Protein AF-A0AAV8CCQ5-F1 (afdb_monomer)

Mean predicted aligned error: 16.46 Å

Organism: NCBI:txid906938

Radius of gyration: 34.07 Å; Cα contacts (8 Å, |Δi|>4): 1; chains: 1; bounding box: 66×30×103 Å

Solvent-accessible surface area (backbone atoms only — not comparable to full-atom values): 4614 Å² total; per-residue (Å²): 140,87,88,84,88,61,78,63,60,57,58,68,70,68,63,74,85,64,75,77,78,79,82,77,83,77,77,89,44,70,70,56,51,53,51,52,52,53,53,52,53,51,50,52,52,52,52,50,51,55,52,48,52,60,52,49,54,55,51,55,54,57,71,72,67,66,81,87,78,130

pLDDT: mean 74.92, std 19.46, range [37.75, 98.38]

Secondary 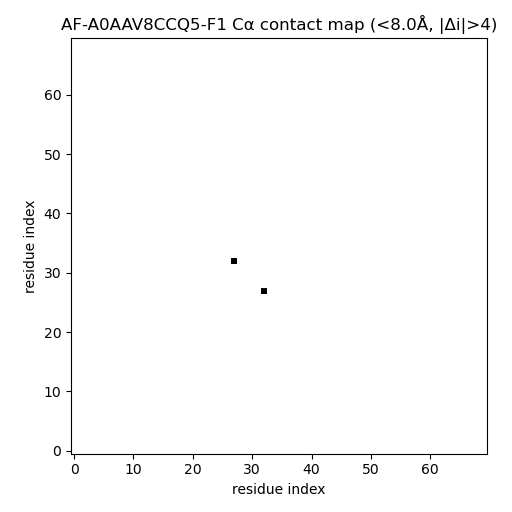structure (DSSP, 8-state):
---SSSTTHHHHHT---S-SS--------HHHHHHHHHHHHHHHHHHHHHHHHHHHHHHHHHHT-S----

Structure (mmCIF, N/CA/C/O backbone):
data_AF-A0AAV8CCQ5-F1
#
_entry.id   AF-A0AAV8CCQ5-F1
#
loop_
_atom_site.group_PDB
_atom_site.id
_atom_site.type_symbol
_atom_site.label_atom_id
_atom_site.label_alt_id
_atom_site.label_comp_id
_atom_site.label_asym_id
_atom_site.label_entity_id
_atom_site.label_seq_id
_atom_site.pdbx_PDB_ins_code
_atom_site.Cartn_x
_atom_site.Cartn_y
_atom_site.Cartn_z
_atom_site.occupancy
_atom_site.B_iso_or_equiv
_atom_site.auth_seq_id
_atom_site.auth_comp_id
_atom_site.auth_asym_id
_atom_site.auth_atom_id
_atom_site.pdbx_PDB_model_num
ATOM 1 N N . MET A 1 1 ? -32.999 -22.306 58.515 1.00 44.41 1 MET A N 1
ATOM 2 C CA . MET A 1 1 ? -32.703 -23.421 57.590 1.00 44.41 1 MET A CA 1
ATOM 3 C C . MET A 1 1 ? -33.616 -23.260 56.372 1.00 44.41 1 MET A C 1
ATOM 5 O O . MET A 1 1 ? -34.769 -23.626 56.465 1.00 44.41 1 MET A O 1
ATOM 9 N N . GLY A 1 2 ? -33.311 -22.552 55.283 1.00 56.59 2 GLY A N 1
ATOM 10 C CA . GLY A 1 2 ? -32.045 -22.382 54.570 1.00 56.59 2 GLY A CA 1
ATOM 11 C C . GLY A 1 2 ? -32.021 -23.324 53.359 1.00 56.59 2 GLY A C 1
ATOM 12 O O . GLY A 1 2 ? -31.404 -24.370 53.475 1.00 56.59 2 GLY A O 1
ATOM 13 N N . ALA A 1 3 ? -32.724 -23.016 52.252 1.00 58.19 3 ALA A N 1
ATOM 14 C CA . ALA A 1 3 ? -32.685 -23.882 51.056 1.00 58.19 3 ALA A CA 1
ATOM 15 C C . ALA A 1 3 ? -33.103 -23.280 49.691 1.00 58.19 3 ALA A C 1
ATOM 17 O O . ALA A 1 3 ? -33.179 -24.044 48.741 1.00 58.19 3 ALA A O 1
ATOM 18 N N . PHE A 1 4 ? -33.369 -21.974 49.517 1.00 51.72 4 PHE A N 1
ATOM 19 C CA . PHE A 1 4 ? -33.815 -21.477 48.190 1.00 51.72 4 PHE A CA 1
ATOM 20 C C . PHE A 1 4 ? -33.306 -20.083 47.781 1.00 51.72 4 PHE A C 1
ATOM 22 O O . PHE A 1 4 ? -34.002 -19.327 47.116 1.00 51.72 4 PHE A O 1
ATOM 29 N N . TRP A 1 5 ? -32.068 -19.733 48.148 1.00 56.94 5 TRP A N 1
ATOM 30 C CA . TRP A 1 5 ? -31.405 -18.490 47.696 1.00 56.94 5 TRP A CA 1
ATOM 31 C C . TRP A 1 5 ? -30.191 -18.728 46.772 1.00 56.94 5 TRP A C 1
ATOM 33 O O . TRP A 1 5 ? -29.452 -17.799 46.470 1.00 56.94 5 TRP A O 1
ATOM 43 N N . GLY A 1 6 ? -29.969 -19.965 46.305 1.00 54.72 6 GLY A N 1
ATOM 44 C CA . GLY A 1 6 ? -28.742 -20.341 45.582 1.00 54.72 6 GLY A CA 1
ATOM 45 C C . GLY A 1 6 ? -28.886 -20.697 44.098 1.00 54.72 6 GLY A C 1
ATOM 46 O O . GLY A 1 6 ? -27.878 -20.785 43.404 1.00 54.72 6 GLY A O 1
ATOM 47 N N . THR A 1 7 ? -30.093 -20.902 43.562 1.00 54.66 7 THR A N 1
ATOM 48 C CA . THR A 1 7 ? -30.245 -21.504 42.219 1.00 54.66 7 THR A CA 1
ATOM 49 C C . THR A 1 7 ? -30.066 -20.528 41.055 1.00 54.66 7 THR A C 1
ATOM 51 O O . THR A 1 7 ? -29.802 -20.971 39.942 1.00 54.66 7 THR A O 1
ATOM 54 N N . ARG A 1 8 ? -30.093 -19.208 41.291 1.00 54.50 8 ARG A N 1
ATOM 55 C CA . ARG A 1 8 ? -29.767 -18.205 40.254 1.00 54.50 8 ARG A CA 1
ATOM 56 C C . ARG A 1 8 ? -28.280 -17.880 40.133 1.00 54.50 8 ARG A C 1
ATOM 58 O O . ARG A 1 8 ? -27.867 -17.304 39.131 1.00 54.50 8 ARG A O 1
ATOM 65 N N . VAL A 1 9 ? -27.453 -18.283 41.102 1.00 54.22 9 VAL A N 1
ATOM 66 C CA . VAL A 1 9 ? -25.997 -18.094 40.998 1.00 54.22 9 VAL A CA 1
ATOM 67 C C . VAL A 1 9 ? -25.441 -18.943 39.851 1.00 54.22 9 VAL A C 1
ATOM 69 O O . VAL A 1 9 ? -24.578 -18.478 39.118 1.00 54.22 9 VAL A O 1
ATOM 72 N N . MET A 1 10 ? -26.001 -20.132 39.595 1.00 52.16 10 MET A N 1
ATOM 73 C CA . MET A 1 10 ? -25.587 -20.956 38.452 1.00 52.16 10 MET A CA 1
ATOM 74 C C . MET A 1 10 ? -26.081 -20.444 37.088 1.00 52.16 10 MET A C 1
ATOM 76 O O . MET A 1 10 ? -25.411 -20.693 36.089 1.00 52.16 10 MET A O 1
ATOM 80 N N . GLU A 1 11 ? -27.186 -19.690 37.024 1.00 53.47 11 GLU A N 1
ATOM 81 C CA . GLU A 1 11 ? -27.619 -19.002 35.791 1.00 53.47 11 GLU A CA 1
ATOM 82 C C . GLU A 1 11 ? -26.658 -17.865 35.416 1.00 53.47 11 GLU A C 1
ATOM 84 O O . GLU A 1 11 ? -26.324 -17.696 34.245 1.00 53.47 11 GLU A O 1
ATOM 89 N N . ILE A 1 12 ? -26.143 -17.144 36.419 1.00 51.50 12 ILE A N 1
ATOM 90 C CA . ILE A 1 12 ? -25.108 -16.112 36.246 1.00 51.50 12 ILE A CA 1
ATOM 91 C C . ILE A 1 12 ? -23.751 -16.743 35.891 1.00 51.50 12 ILE A C 1
ATOM 93 O O . ILE A 1 12 ? -22.991 -16.180 35.107 1.00 51.50 12 ILE A O 1
ATOM 97 N N . VAL A 1 13 ? -23.449 -17.936 36.412 1.00 54.91 13 VAL A N 1
ATOM 98 C CA . VAL A 1 13 ? -22.195 -18.656 36.117 1.00 54.91 13 VAL A CA 1
ATOM 99 C C . VAL A 1 13 ? -22.226 -19.353 34.743 1.00 54.91 13 VAL A C 1
ATOM 101 O O . VAL A 1 13 ? -21.171 -19.685 34.201 1.00 54.91 13 VAL A O 1
ATOM 104 N N . LYS A 1 14 ? -23.402 -19.533 34.121 1.00 59.91 14 LYS A N 1
ATOM 105 C CA . LYS A 1 14 ? -23.568 -20.237 32.835 1.00 59.91 14 LYS A CA 1
ATOM 106 C C . LYS A 1 14 ? -24.142 -19.368 31.709 1.00 59.91 14 LYS A C 1
ATOM 108 O O . LYS A 1 14 ? -24.937 -19.847 30.907 1.00 59.91 14 LYS A O 1
ATOM 113 N N . LYS A 1 15 ? -23.656 -18.135 31.577 1.00 56.78 15 LYS A N 1
ATOM 114 C CA . LYS A 1 15 ? -23.581 -17.433 30.284 1.00 56.78 15 LYS A CA 1
ATOM 115 C C . LYS A 1 15 ? -22.288 -16.645 30.201 1.00 56.78 15 LYS A C 1
ATOM 117 O O . LYS A 1 15 ? -22.265 -15.421 30.264 1.00 56.78 15 LYS A O 1
ATOM 122 N N . ASN A 1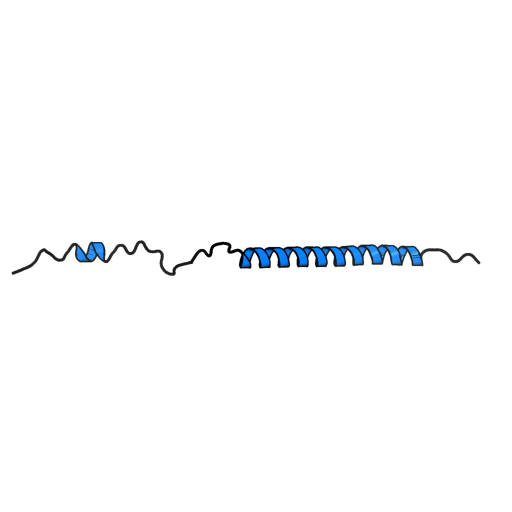 16 ? -21.184 -17.367 30.042 1.00 60.00 16 ASN A N 1
ATOM 123 C CA . ASN A 1 16 ? -20.037 -16.751 29.405 1.00 60.00 16 ASN A CA 1
ATOM 1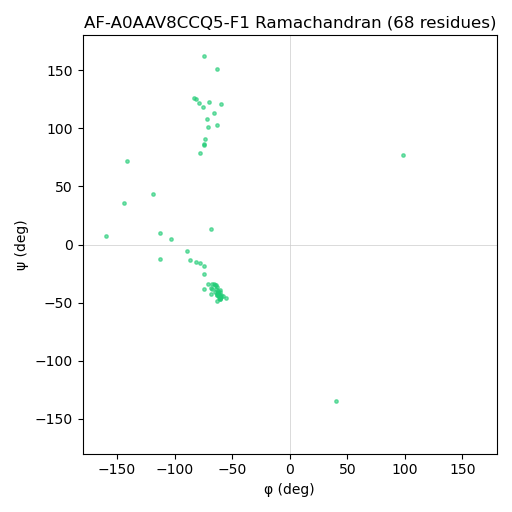24 C C . ASN A 1 16 ? -20.323 -16.738 27.897 1.00 60.00 16 ASN A C 1
ATOM 126 O O . ASN A 1 16 ? -19.807 -17.569 27.160 1.00 60.00 16 ASN A O 1
ATOM 130 N N . ASP A 1 17 ? -21.151 -15.794 27.444 1.00 58.81 17 ASP A N 1
ATOM 131 C CA . ASP A 1 17 ? -21.326 -15.486 26.015 1.00 58.81 17 ASP A CA 1
ATOM 132 C C . ASP A 1 17 ? -20.050 -14.833 25.420 1.00 58.81 17 ASP A C 1
ATOM 134 O O . ASP A 1 17 ? -20.057 -14.277 24.323 1.00 58.81 17 ASP A O 1
ATOM 138 N N . SER A 1 18 ? -18.921 -14.895 26.141 1.00 62.19 18 SER A N 1
ATOM 139 C CA . SER A 1 18 ? -17.611 -14.470 25.665 1.00 62.19 18 SER A CA 1
ATOM 140 C C . SER A 1 18 ? -17.012 -15.547 24.753 1.00 62.19 18 SER A C 1
ATOM 142 O O . SER A 1 18 ? -16.802 -16.682 25.193 1.00 62.19 18 SER A O 1
ATOM 144 N N . PRO A 1 19 ? -16.678 -15.222 23.495 1.00 64.44 19 PRO A N 1
ATOM 145 C CA . PRO A 1 19 ? -16.159 -16.186 22.535 1.00 64.44 19 PRO A CA 1
ATOM 146 C C . PRO A 1 19 ? -14.701 -16.538 22.862 1.00 64.44 19 PRO A C 1
ATOM 148 O O . PRO A 1 19 ? -13.795 -15.926 22.315 1.00 64.44 19 PRO A O 1
ATOM 151 N N . GLY A 1 20 ? -14.455 -17.509 23.746 1.00 75.50 20 GLY A N 1
ATOM 152 C CA . GLY A 1 20 ? -13.140 -18.142 23.942 1.00 75.50 20 GLY A CA 1
ATOM 153 C C . GLY A 1 20 ? -11.916 -17.200 23.900 1.00 75.50 20 GLY A C 1
ATOM 154 O O . GLY A 1 20 ? -11.895 -16.144 24.529 1.00 75.50 20 GLY A O 1
ATOM 155 N N . LEU A 1 21 ? -10.867 -17.611 23.175 1.00 74.75 21 LEU A N 1
ATOM 156 C CA . LEU A 1 21 ? -9.633 -16.842 22.974 1.00 74.75 21 LEU A CA 1
ATOM 157 C C . LEU A 1 21 ? -9.936 -15.496 22.286 1.00 74.75 21 LEU A C 1
ATOM 159 O O . LEU A 1 21 ? -10.452 -15.457 21.169 1.00 74.75 21 LEU A O 1
ATOM 163 N N . LEU A 1 22 ? -9.581 -14.383 22.934 1.00 78.31 22 LEU A N 1
ATOM 164 C CA . LEU A 1 22 ? -9.861 -13.041 22.425 1.00 78.31 22 LEU A CA 1
ATOM 165 C C . LEU A 1 22 ? -8.989 -12.712 21.198 1.00 78.31 22 LEU A C 1
ATOM 167 O O . LEU A 1 22 ? -7.838 -12.288 21.322 1.00 78.31 22 LEU A O 1
ATOM 171 N N . TRP A 1 23 ? -9.562 -12.814 19.999 1.00 85.62 23 TRP A N 1
ATOM 172 C CA . TRP A 1 23 ? -8.937 -12.331 18.764 1.00 85.62 23 TRP A CA 1
ATOM 173 C C . TRP A 1 23 ? -8.996 -10.805 18.698 1.00 85.62 23 TRP A C 1
ATOM 175 O O . TRP A 1 23 ? -9.921 -10.201 18.147 1.00 85.62 23 TRP A O 1
ATOM 185 N N . LYS A 1 24 ? -7.998 -10.150 19.294 1.00 85.12 24 LYS A N 1
ATOM 186 C CA . LYS A 1 24 ? -7.956 -8.689 19.370 1.00 85.12 24 LYS A CA 1
ATOM 187 C C . LYS A 1 24 ? -7.799 -8.075 17.977 1.00 85.12 24 LYS A C 1
ATOM 189 O O . LYS A 1 24 ? -6.750 -8.172 17.343 1.00 85.12 24 LYS A O 1
ATOM 194 N N . ARG A 1 25 ? -8.831 -7.363 17.521 1.00 89.06 25 ARG A N 1
ATOM 195 C CA . ARG A 1 25 ? -8.769 -6.539 16.308 1.00 89.06 25 ARG A CA 1
ATOM 196 C C . ARG A 1 25 ? -7.905 -5.306 16.570 1.00 89.06 25 ARG A C 1
ATOM 198 O O . ARG A 1 25 ? -8.295 -4.400 17.302 1.00 89.06 25 ARG A O 1
ATOM 205 N N . ILE A 1 26 ? -6.707 -5.276 15.990 1.00 91.12 26 ILE A N 1
ATOM 206 C CA . ILE A 1 26 ? -5.775 -4.152 16.145 1.00 91.12 26 ILE A CA 1
ATOM 207 C C . ILE A 1 26 ? -6.152 -3.051 15.152 1.00 91.12 26 ILE A C 1
ATOM 209 O O . ILE A 1 26 ? -6.219 -3.287 13.946 1.00 91.12 26 ILE A O 1
ATOM 213 N N . LYS A 1 27 ? -6.353 -1.828 15.652 1.00 93.75 27 LYS A N 1
ATOM 214 C CA . LYS A 1 27 ? -6.616 -0.658 14.807 1.00 93.75 27 LYS A CA 1
ATOM 215 C C . LYS A 1 27 ? -5.429 -0.335 13.896 1.00 93.75 27 LYS A C 1
ATOM 217 O O . LYS A 1 27 ? -4.266 -0.540 14.250 1.00 93.75 27 LYS A O 1
ATOM 222 N N . LEU A 1 28 ? -5.717 0.248 12.738 1.00 94.94 28 LEU A N 1
ATOM 223 C CA . LEU A 1 28 ? -4.691 0.736 11.824 1.00 94.94 28 LEU A CA 1
ATOM 224 C C . LEU A 1 28 ? -4.058 2.027 12.372 1.00 94.94 28 LEU A C 1
ATOM 226 O O . LEU A 1 28 ? -4.535 3.132 12.116 1.00 94.94 28 LEU A O 1
ATOM 230 N N . THR A 1 29 ? -2.981 1.880 13.144 1.00 96.50 29 THR A N 1
ATOM 231 C CA . THR A 1 29 ? -2.218 3.005 13.705 1.00 96.50 29 THR A CA 1
ATOM 232 C C . THR A 1 29 ? -1.362 3.704 12.648 1.00 96.50 29 THR A C 1
ATOM 234 O O . THR A 1 29 ? -1.066 3.149 11.587 1.00 96.50 29 THR A O 1
ATOM 237 N N . THR A 1 30 ? -0.924 4.926 12.947 1.00 98.06 30 THR A N 1
ATOM 238 C CA . THR A 1 30 ? -0.063 5.747 12.078 1.00 98.06 30 THR A CA 1
ATOM 239 C C . THR A 1 30 ? 1.230 5.029 11.683 1.00 98.06 30 THR A C 1
ATOM 241 O O . THR A 1 30 ? 1.548 4.952 10.498 1.00 98.06 30 THR A O 1
ATOM 244 N N . THR A 1 31 ? 1.924 4.396 12.631 1.00 97.06 31 THR A N 1
ATOM 245 C CA . THR A 1 31 ? 3.143 3.613 12.358 1.00 97.06 31 THR A CA 1
ATOM 246 C C . THR A 1 31 ? 2.881 2.450 11.398 1.00 97.06 31 THR A C 1
ATOM 248 O O . THR A 1 31 ? 3.673 2.191 10.489 1.00 97.06 31 THR A O 1
ATOM 251 N N . ARG A 1 32 ? 1.735 1.770 11.541 1.00 98.00 32 ARG A N 1
ATOM 252 C CA . ARG A 1 32 ? 1.340 0.673 10.647 1.00 98.00 32 ARG A CA 1
ATOM 253 C C . ARG A 1 32 ? 1.034 1.188 9.235 1.00 98.00 32 ARG A C 1
ATOM 255 O O . ARG A 1 32 ? 1.457 0.558 8.267 1.00 98.00 32 ARG A O 1
ATOM 262 N N . LYS A 1 33 ? 0.396 2.360 9.108 1.00 98.19 33 LYS A N 1
ATOM 263 C CA . LYS A 1 33 ? 0.196 3.042 7.812 1.00 98.19 33 LYS A CA 1
ATOM 264 C C . LYS A 1 33 ? 1.527 3.401 7.146 1.00 98.19 33 LYS A C 1
ATOM 266 O O . LYS A 1 33 ? 1.698 3.149 5.956 1.00 98.19 33 LYS A O 1
ATOM 271 N N . ALA A 1 34 ? 2.490 3.923 7.906 1.00 98.00 34 ALA A N 1
ATOM 272 C CA . ALA A 1 34 ? 3.814 4.251 7.379 1.00 98.00 34 ALA A CA 1
ATOM 273 C C . ALA A 1 34 ? 4.554 3.003 6.863 1.00 98.00 34 ALA A C 1
ATOM 275 O O . ALA A 1 34 ? 5.174 3.048 5.800 1.00 98.00 34 ALA A O 1
ATOM 276 N N . ASN A 1 35 ? 4.449 1.867 7.562 1.00 97.94 35 ASN A N 1
ATOM 277 C CA . ASN A 1 35 ? 5.022 0.609 7.079 1.00 97.94 35 ASN A CA 1
ATOM 278 C C . ASN A 1 35 ? 4.343 0.125 5.787 1.00 97.94 35 ASN A C 1
ATOM 280 O O . ASN A 1 35 ? 5.037 -0.294 4.863 1.00 97.94 35 ASN A O 1
ATOM 284 N N . ALA A 1 36 ? 3.015 0.245 5.689 1.00 98.19 36 ALA A N 1
ATOM 285 C CA . ALA A 1 36 ? 2.285 -0.078 4.463 1.00 98.19 36 ALA A CA 1
ATOM 286 C C . ALA A 1 36 ? 2.759 0.784 3.280 1.00 98.19 36 ALA A C 1
ATOM 288 O O . ALA A 1 36 ? 3.083 0.240 2.227 1.00 98.19 36 ALA A O 1
ATOM 289 N N . LYS A 1 37 ? 2.920 2.101 3.479 1.00 98.31 37 LYS A N 1
ATOM 290 C CA . LYS A 1 37 ? 3.467 3.008 2.456 1.00 98.31 37 LYS A CA 1
ATOM 291 C C . LYS A 1 37 ? 4.869 2.579 2.003 1.00 98.31 37 LYS A C 1
ATOM 293 O O . LYS A 1 37 ? 5.123 2.502 0.806 1.00 98.31 37 LYS A O 1
ATOM 298 N N . LYS A 1 38 ? 5.761 2.219 2.936 1.00 98.38 38 LYS A N 1
ATOM 299 C CA . LYS A 1 38 ? 7.105 1.704 2.603 1.00 98.38 38 LYS A CA 1
ATOM 300 C C . LYS A 1 38 ? 7.050 0.426 1.759 1.00 98.38 38 LYS A C 1
ATOM 302 O O . LYS A 1 38 ? 7.797 0.310 0.792 1.00 98.38 38 LYS A O 1
ATOM 307 N N . ARG A 1 39 ? 6.165 -0.521 2.098 1.00 97.94 39 ARG A N 1
ATOM 308 C CA . ARG A 1 39 ? 5.988 -1.763 1.321 1.00 97.94 39 ARG A CA 1
ATOM 309 C C . ARG A 1 39 ? 5.525 -1.470 -0.102 1.00 97.94 39 ARG A C 1
ATOM 311 O O . ARG A 1 39 ? 6.089 -2.040 -1.027 1.00 97.94 39 ARG A O 1
ATOM 318 N N . LEU A 1 40 ? 4.560 -0.564 -0.265 1.00 97.75 40 LEU A N 1
ATOM 319 C CA . LEU A 1 40 ? 4.068 -0.153 -1.581 1.00 97.75 40 LEU A CA 1
ATOM 320 C C . LEU A 1 40 ? 5.178 0.476 -2.432 1.00 97.75 40 LEU A C 1
ATOM 322 O O . LEU A 1 40 ? 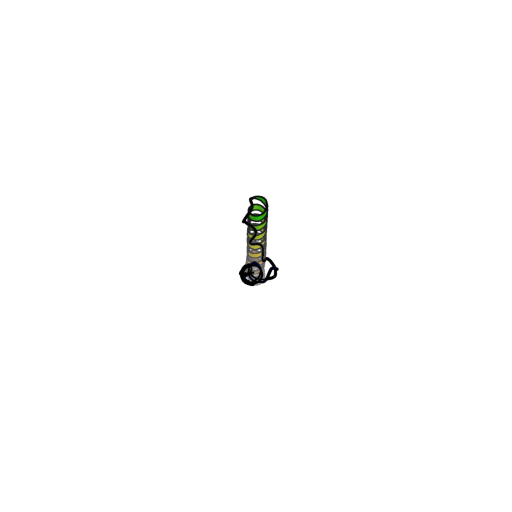5.370 0.064 -3.570 1.00 97.75 40 LEU A O 1
ATOM 326 N N . HIS A 1 41 ? 5.964 1.401 -1.873 1.00 97.69 41 HIS A N 1
ATOM 327 C CA . HIS A 1 41 ? 7.095 1.990 -2.600 1.00 97.69 41 HIS A CA 1
ATOM 328 C C . HIS A 1 41 ? 8.131 0.947 -3.023 1.00 97.69 41 HIS A C 1
ATOM 330 O O . HIS A 1 41 ? 8.621 1.007 -4.146 1.00 97.69 41 HIS A O 1
ATOM 336 N N . ARG A 1 42 ? 8.435 -0.028 -2.158 1.00 97.69 42 ARG A N 1
ATOM 337 C CA . ARG A 1 42 ? 9.372 -1.107 -2.492 1.00 97.69 42 ARG A CA 1
ATOM 338 C C . ARG A 1 42 ? 8.859 -1.966 -3.648 1.00 97.69 42 ARG A C 1
ATOM 340 O O . ARG A 1 42 ? 9.627 -2.296 -4.539 1.00 97.69 42 ARG A O 1
ATOM 347 N N . VAL A 1 43 ? 7.575 -2.324 -3.634 1.00 97.94 43 VAL A N 1
ATOM 348 C CA . VAL A 1 43 ? 6.959 -3.092 -4.728 1.00 97.94 43 VAL A CA 1
ATOM 349 C C . VAL A 1 43 ? 7.047 -2.310 -6.032 1.00 97.94 43 VAL A C 1
ATOM 351 O O . VAL A 1 43 ? 7.503 -2.855 -7.028 1.00 97.94 43 VAL A O 1
ATOM 354 N N . TRP A 1 44 ? 6.725 -1.018 -6.004 1.00 96.88 44 TRP A N 1
ATOM 355 C CA . TRP A 1 44 ? 6.802 -0.185 -7.199 1.00 96.88 44 TRP A CA 1
ATOM 356 C C . TRP A 1 44 ? 8.229 -0.065 -7.748 1.00 96.88 44 TRP A C 1
ATOM 358 O O . TRP A 1 44 ? 8.434 -0.187 -8.953 1.00 96.88 44 TRP A O 1
ATOM 368 N N . GLN A 1 45 ? 9.227 0.106 -6.878 1.00 97.38 45 GLN A N 1
ATOM 369 C CA . GLN A 1 45 ? 10.633 0.099 -7.290 1.00 97.38 45 GLN A CA 1
ATOM 370 C C . GLN A 1 45 ? 11.034 -1.242 -7.912 1.00 97.38 45 GLN A C 1
ATOM 372 O O . GLN A 1 45 ? 11.636 -1.256 -8.981 1.00 97.38 45 GLN A O 1
ATOM 377 N N . ASN A 1 46 ? 10.661 -2.361 -7.288 1.00 96.75 46 ASN A N 1
ATOM 378 C CA . ASN A 1 46 ? 10.954 -3.691 -7.819 1.00 96.75 46 ASN A CA 1
ATOM 379 C C . ASN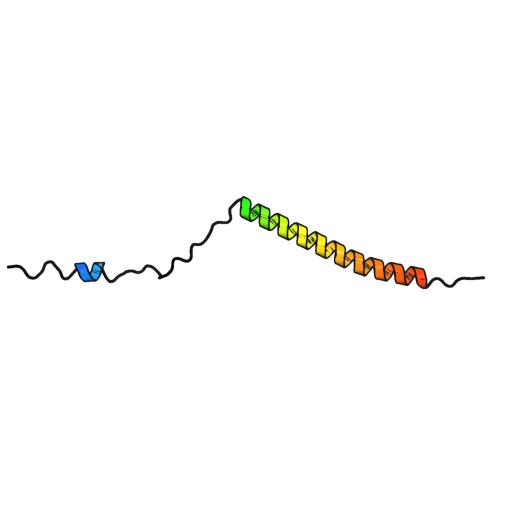 A 1 46 ? 10.314 -3.900 -9.197 1.00 96.75 46 ASN A C 1
ATOM 381 O O . ASN A 1 46 ? 10.976 -4.371 -10.118 1.00 96.75 46 ASN A O 1
ATOM 385 N N . GLU A 1 47 ? 9.047 -3.518 -9.356 1.00 95.38 47 GLU A N 1
ATOM 386 C CA . GLU A 1 47 ? 8.351 -3.596 -10.640 1.00 95.38 47 GLU A CA 1
ATOM 387 C C . GLU A 1 47 ? 9.014 -2.715 -11.701 1.00 95.38 47 GLU A C 1
ATOM 389 O O . GLU A 1 47 ? 9.186 -3.155 -12.836 1.00 95.38 47 GLU A O 1
ATOM 394 N N . ALA A 1 48 ? 9.423 -1.495 -11.344 1.00 94.00 48 ALA A N 1
ATOM 395 C CA . ALA A 1 48 ? 10.124 -0.598 -12.255 1.00 94.00 48 ALA A CA 1
ATOM 396 C C . ALA A 1 48 ? 11.465 -1.188 -12.714 1.00 94.00 48 ALA A C 1
ATOM 398 O O . ALA A 1 48 ? 11.768 -1.141 -13.904 1.00 94.00 48 ALA A O 1
ATOM 399 N N . VAL A 1 49 ? 12.233 -1.790 -11.800 1.00 94.06 49 VAL A N 1
ATOM 400 C CA . VAL A 1 49 ? 13.506 -2.450 -12.123 1.00 94.06 49 VAL A CA 1
ATOM 401 C C . VAL A 1 49 ? 13.284 -3.640 -13.055 1.00 94.06 49 VAL A C 1
ATOM 403 O O . VAL A 1 49 ? 13.933 -3.717 -14.092 1.00 94.06 49 VAL A O 1
ATOM 406 N N . ILE A 1 50 ? 12.334 -4.529 -12.748 1.00 93.69 50 ILE A N 1
ATOM 407 C CA . ILE A 1 50 ? 12.046 -5.704 -13.589 1.00 93.69 50 ILE A CA 1
ATOM 408 C C . ILE A 1 50 ? 11.607 -5.271 -14.995 1.00 93.69 50 ILE A C 1
ATOM 410 O O . ILE A 1 50 ? 12.103 -5.800 -15.992 1.00 93.69 50 ILE A O 1
ATOM 414 N N . ARG A 1 51 ? 10.727 -4.266 -15.093 1.00 91.00 51 ARG A N 1
ATOM 415 C CA . ARG A 1 51 ? 10.305 -3.701 -16.384 1.00 91.00 51 ARG A CA 1
ATOM 416 C C . ARG A 1 51 ? 11.485 -3.100 -17.147 1.00 91.00 51 ARG A C 1
ATOM 418 O O . ARG A 1 51 ? 11.625 -3.367 -18.338 1.00 91.00 51 ARG A O 1
ATOM 425 N N . ALA A 1 52 ? 12.347 -2.340 -16.475 1.00 90.19 52 ALA A N 1
ATOM 426 C CA . ALA A 1 52 ? 13.538 -1.761 -17.090 1.00 90.19 52 ALA A CA 1
ATOM 427 C C . ALA A 1 52 ? 14.504 -2.841 -17.604 1.00 90.19 52 ALA A C 1
ATOM 429 O O . ALA A 1 52 ? 14.997 -2.714 -18.721 1.00 90.19 52 ALA A O 1
ATOM 430 N N . CYS A 1 53 ? 14.720 -3.924 -16.851 1.00 90.62 53 CYS A N 1
ATOM 431 C CA . CYS A 1 53 ? 15.533 -5.056 -17.301 1.00 90.62 53 CYS A CA 1
ATOM 432 C C . CYS A 1 53 ? 14.955 -5.696 -18.571 1.00 90.62 53 CYS A C 1
ATOM 434 O O . CYS A 1 53 ? 15.682 -5.858 -19.547 1.00 90.62 53 CYS A O 1
ATOM 436 N N . SER A 1 54 ? 13.643 -5.953 -18.611 1.00 84.75 54 SER A N 1
ATOM 437 C CA . SER A 1 54 ? 12.999 -6.522 -19.806 1.00 84.75 54 SER A CA 1
ATOM 438 C C . SER A 1 54 ? 13.066 -5.602 -21.036 1.00 84.75 54 SER A C 1
ATOM 440 O O . SER A 1 54 ? 13.239 -6.068 -22.160 1.00 84.75 54 SER A O 1
ATOM 442 N N . ALA A 1 55 ? 12.982 -4.282 -20.840 1.00 78.44 55 ALA A N 1
ATOM 443 C CA . ALA A 1 55 ? 13.103 -3.309 -21.924 1.00 78.44 55 ALA A CA 1
ATOM 444 C C . ALA A 1 55 ? 14.558 -3.146 -22.404 1.00 78.44 55 ALA A C 1
ATOM 446 O O . ALA A 1 55 ? 14.806 -3.016 -23.603 1.00 78.44 55 ALA A O 1
ATOM 447 N N . GLY A 1 56 ? 15.526 -3.178 -21.485 1.00 72.81 56 GLY A N 1
ATOM 448 C CA . GLY A 1 56 ? 16.953 -3.071 -21.795 1.00 72.81 56 GLY A CA 1
ATOM 449 C C . GLY A 1 56 ? 17.494 -4.282 -22.559 1.00 72.81 56 GLY A C 1
ATOM 450 O O . GLY A 1 56 ? 18.333 -4.124 -23.445 1.00 72.81 56 GLY A O 1
ATOM 451 N N . GLU A 1 57 ? 16.979 -5.481 -22.284 1.00 62.38 57 GLU A N 1
ATOM 452 C CA . GLU A 1 57 ? 17.297 -6.687 -23.061 1.00 62.38 57 GLU A CA 1
ATOM 453 C C . GLU A 1 57 ? 16.820 -6.571 -24.517 1.00 62.38 57 GLU A C 1
ATOM 455 O O . GLU A 1 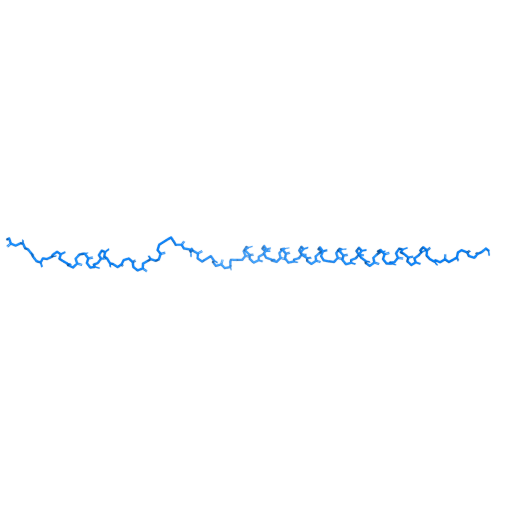57 ? 17.580 -6.879 -25.438 1.00 62.38 57 GLU A O 1
ATOM 460 N N . ALA A 1 58 ? 15.618 -6.030 -24.745 1.00 60.66 58 ALA A N 1
ATOM 461 C CA . ALA A 1 58 ? 15.111 -5.765 -26.093 1.00 60.66 58 ALA A CA 1
ATOM 462 C C . ALA A 1 58 ? 15.955 -4.712 -26.843 1.00 60.66 58 ALA A C 1
ATOM 464 O O . ALA A 1 58 ? 16.234 -4.863 -28.035 1.00 60.66 58 ALA A O 1
ATOM 465 N N . GLN A 1 59 ? 16.429 -3.673 -26.147 1.00 61.09 59 GLN A N 1
ATOM 466 C CA . GLN A 1 59 ? 17.313 -2.656 -26.730 1.00 61.09 59 GLN A CA 1
ATOM 467 C C . GLN A 1 59 ? 18.698 -3.221 -27.073 1.00 61.09 59 GLN A C 1
ATOM 469 O O . GLN A 1 59 ? 19.200 -2.977 -28.173 1.00 61.09 59 GLN A O 1
ATOM 474 N N . LYS A 1 60 ? 19.287 -4.040 -26.194 1.00 59.12 60 LYS A N 1
ATOM 475 C CA . LYS A 1 60 ? 20.580 -4.697 -26.443 1.00 59.12 60 LYS A CA 1
ATOM 476 C C . LYS A 1 60 ? 20.521 -5.665 -27.632 1.00 59.12 60 LYS A C 1
ATOM 478 O O . LYS A 1 60 ? 21.468 -5.716 -28.418 1.00 59.12 60 LYS A O 1
ATOM 483 N N . ALA A 1 61 ? 19.402 -6.373 -27.807 1.00 58.66 61 ALA A N 1
ATOM 484 C CA . ALA A 1 61 ? 19.164 -7.211 -28.984 1.00 58.66 61 ALA A CA 1
ATOM 485 C C . ALA A 1 61 ? 19.119 -6.379 -30.281 1.00 58.66 61 ALA A C 1
ATOM 487 O O . ALA A 1 61 ? 19.772 -6.740 -31.262 1.00 58.66 61 ALA A O 1
ATOM 488 N N . SER A 1 62 ? 18.443 -5.223 -30.268 1.00 58.00 62 SER A N 1
ATOM 489 C CA . SER A 1 62 ? 18.357 -4.335 -31.441 1.00 58.00 62 SER A CA 1
ATOM 490 C C . SER A 1 62 ? 19.704 -3.726 -31.862 1.00 58.00 62 SER A C 1
ATOM 492 O O . SER A 1 62 ? 19.973 -3.613 -33.056 1.00 58.00 62 SER A O 1
ATOM 494 N N . SER A 1 63 ? 20.599 -3.415 -30.914 1.00 58.84 63 SER A N 1
ATOM 495 C CA . SER A 1 63 ? 21.936 -2.879 -31.224 1.00 58.84 63 SER A CA 1
ATOM 496 C C . SER A 1 63 ? 22.917 -3.925 -31.765 1.00 58.84 63 SER A C 1
ATOM 498 O O . SER A 1 63 ? 23.920 -3.563 -32.368 1.00 58.84 63 SER A O 1
ATOM 5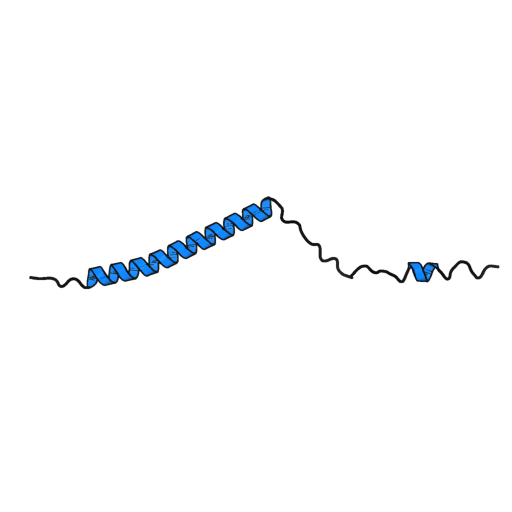00 N N . SER A 1 64 ? 22.640 -5.218 -31.562 1.00 57.59 64 SER A N 1
ATOM 501 C CA . SER A 1 64 ? 23.461 -6.319 -32.091 1.00 57.59 64 SER A CA 1
ATOM 502 C C . SER A 1 64 ? 23.043 -6.795 -33.489 1.00 57.59 64 SER A C 1
ATOM 504 O O . SER A 1 64 ? 23.727 -7.626 -34.076 1.00 57.59 64 SER A O 1
ATOM 506 N N . ALA A 1 65 ? 21.938 -6.264 -34.028 1.00 56.25 65 ALA A N 1
ATOM 507 C CA . ALA A 1 65 ? 21.377 -6.650 -35.324 1.00 56.25 65 ALA A CA 1
ATOM 508 C C . ALA A 1 65 ? 21.666 -5.646 -36.460 1.00 56.25 65 ALA A C 1
ATOM 510 O O . ALA A 1 65 ? 21.172 -5.826 -37.571 1.00 56.25 65 ALA A O 1
ATOM 511 N N . ALA A 1 66 ? 22.452 -4.590 -36.216 1.00 52.97 66 ALA A N 1
ATOM 512 C CA . ALA A 1 66 ? 22.872 -3.675 -37.276 1.00 52.97 66 ALA A CA 1
ATOM 513 C C 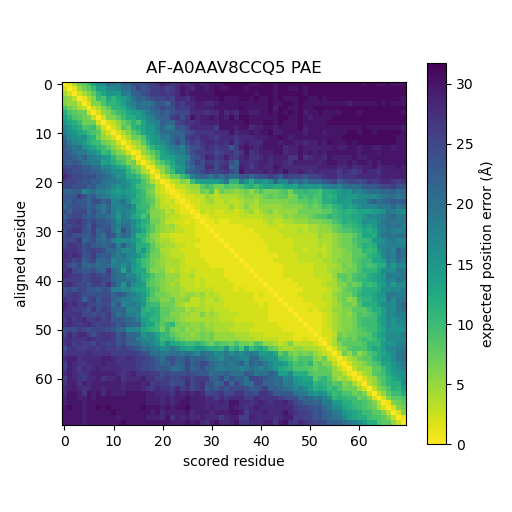. ALA A 1 66 ? 23.969 -4.343 -38.134 1.00 52.97 66 ALA A C 1
ATOM 515 O O . ALA A 1 66 ? 25.026 -4.681 -37.594 1.00 52.97 66 ALA A O 1
ATOM 516 N N . PRO A 1 67 ? 23.754 -4.569 -39.446 1.00 51.31 67 PRO A N 1
ATOM 517 C CA . PRO A 1 67 ? 24.754 -5.207 -40.286 1.00 51.31 67 PRO A CA 1
ATOM 518 C C . PRO A 1 67 ? 25.923 -4.242 -40.482 1.00 51.31 67 PRO A C 1
ATOM 520 O O . PRO A 1 67 ? 25.749 -3.120 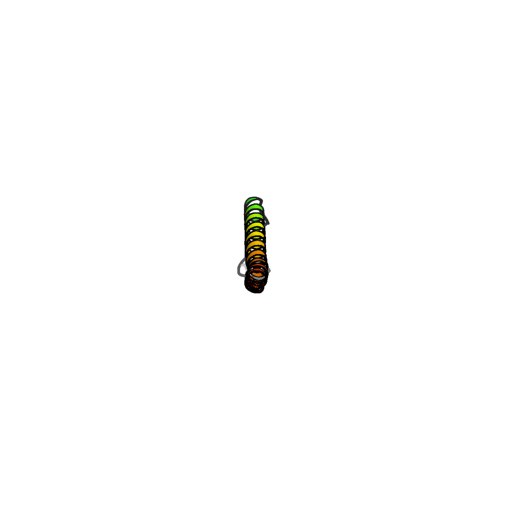-40.954 1.00 51.31 67 PRO A O 1
ATOM 523 N N . ALA A 1 68 ? 27.122 -4.686 -40.112 1.00 53.28 68 ALA A N 1
ATOM 524 C CA . ALA A 1 68 ? 28.359 -3.991 -40.425 1.00 53.28 68 ALA A CA 1
ATOM 525 C C . ALA A 1 68 ? 28.539 -3.949 -41.953 1.00 53.28 68 ALA A C 1
ATOM 527 O O . ALA A 1 68 ? 28.886 -4.954 -42.576 1.00 53.28 68 ALA A O 1
ATOM 528 N N . THR A 1 69 ? 28.271 -2.799 -42.567 1.00 44.84 69 THR A N 1
ATOM 529 C CA . THR A 1 69 ? 28.637 -2.523 -43.959 1.00 44.84 69 THR A CA 1
ATOM 530 C C . THR A 1 69 ? 30.100 -2.090 -44.026 1.00 44.84 69 THR A C 1
ATOM 532 O O . THR A 1 69 ? 30.503 -1.174 -43.311 1.00 44.84 69 THR A O 1
ATOM 535 N N . LYS A 1 70 ? 30.851 -2.822 -44.859 1.00 37.75 70 LYS A N 1
ATOM 536 C CA . LYS A 1 70 ? 32.257 -2.632 -45.249 1.00 37.75 70 LYS A CA 1
ATOM 537 C C . LYS A 1 70 ? 32.579 -1.226 -45.738 1.00 37.75 70 LYS A C 1
ATOM 539 O O . LYS A 1 70 ? 31.722 -0.658 -46.448 1.00 37.75 70 LYS A O 1
#

Foldseek 3Di:
DDDPPPPCVVVVVPPPVPDPDDPDDDDCDPVNVVVVVVVVVVVVVVVVVVVVVVVVVVVVVVVVPDDDDD

Sequence (70 aa):
MGAFWGTRVMEIVKKNDSPGLLWKRIKLTTTRKANAKKRLHRVWQNEAVIRACSAGEAQKASSSAAPATK